Protein AF-A0A949YK14-F1 (afdb_monomer)

Structure (mmCIF, N/CA/C/O backbone):
data_AF-A0A949YK14-F1
#
_entry.id   AF-A0A949YK14-F1
#
loop_
_atom_site.group_PDB
_atom_site.id
_atom_site.type_symbol
_atom_site.label_atom_id
_atom_site.label_alt_id
_atom_site.label_comp_id
_atom_site.label_asym_id
_atom_site.label_entity_id
_atom_site.label_seq_id
_atom_site.pdbx_PDB_ins_code
_atom_site.Cartn_x
_atom_site.Cartn_y
_atom_site.Cartn_z
_atom_site.occupancy
_atom_site.B_iso_or_equiv
_atom_site.auth_seq_id
_atom_site.auth_comp_id
_atom_site.auth_asym_id
_atom_site.auth_atom_id
_atom_site.pdbx_PDB_model_num
ATOM 1 N N . MET A 1 1 ? -5.596 -8.440 18.044 1.00 69.62 1 MET A N 1
ATOM 2 C CA . MET A 1 1 ? -6.993 -8.242 17.591 1.00 69.62 1 MET A CA 1
ATOM 3 C C . MET A 1 1 ? -7.130 -8.867 16.212 1.00 69.62 1 MET A C 1
ATOM 5 O O . MET A 1 1 ? -6.112 -9.037 15.555 1.00 69.62 1 MET A O 1
ATOM 9 N N . HIS A 1 2 ? -8.337 -9.229 15.778 1.00 86.88 2 HIS A N 1
ATOM 10 C CA . HIS A 1 2 ? -8.552 -9.597 14.373 1.00 86.88 2 HIS A CA 1
ATOM 11 C C . HIS A 1 2 ? -8.667 -8.316 13.542 1.00 86.88 2 HIS A C 1
ATOM 13 O O . HIS A 1 2 ? -9.194 -7.320 14.039 1.00 86.88 2 HIS A O 1
ATOM 19 N N . CYS A 1 3 ? -8.157 -8.328 12.310 1.00 93.62 3 CYS A N 1
ATOM 20 C CA . CYS A 1 3 ? -8.353 -7.214 11.387 1.00 93.62 3 CYS A CA 1
ATOM 21 C C . CYS A 1 3 ? -9.854 -7.076 11.072 1.00 93.62 3 CYS A C 1
ATOM 23 O O . CYS A 1 3 ? -10.461 -8.085 10.698 1.00 93.62 3 CYS A O 1
ATOM 25 N N . PRO A 1 4 ? -10.465 -5.883 11.220 1.00 95.56 4 PRO A N 1
ATOM 26 C CA . PRO A 1 4 ? -11.833 -5.643 10.764 1.00 95.56 4 PRO A CA 1
ATOM 27 C C . PRO A 1 4 ? -11.993 -6.012 9.287 1.00 95.56 4 PRO A C 1
ATOM 29 O O . PRO A 1 4 ? -11.084 -5.777 8.488 1.00 95.56 4 PRO A O 1
ATOM 32 N N . ALA A 1 5 ? -13.126 -6.611 8.919 1.00 95.69 5 ALA A N 1
ATOM 33 C CA . ALA A 1 5 ? -13.319 -7.198 7.592 1.00 95.69 5 ALA A CA 1
ATOM 34 C C . ALA A 1 5 ? -13.222 -6.150 6.471 1.00 95.69 5 ALA A C 1
ATOM 36 O O . ALA A 1 5 ? -12.661 -6.413 5.404 1.00 95.69 5 ALA A O 1
ATOM 37 N N . GLU A 1 6 ? -13.720 -4.948 6.735 1.00 95.94 6 GLU A N 1
ATOM 38 C CA . GLU A 1 6 ? -13.706 -3.793 5.847 1.00 95.94 6 GLU A CA 1
ATOM 39 C C . GLU A 1 6 ? -12.264 -3.352 5.562 1.00 95.94 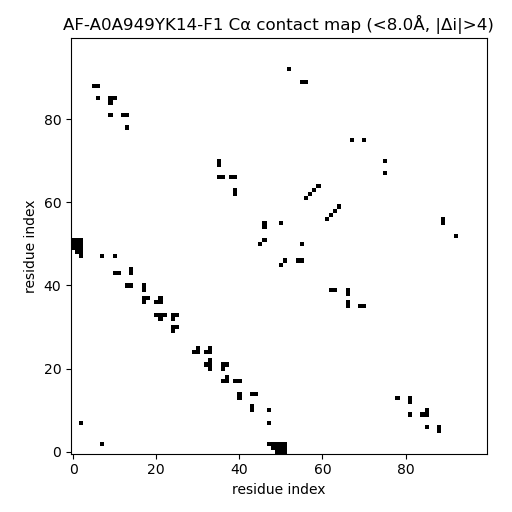6 GLU A C 1
ATOM 41 O O . GLU A 1 6 ? -11.859 -3.233 4.402 1.00 95.94 6 GLU A O 1
ATOM 46 N N . ILE A 1 7 ? -11.450 -3.225 6.615 1.00 96.94 7 ILE A N 1
ATOM 47 C CA . ILE A 1 7 ? -10.029 -2.865 6.525 1.00 96.94 7 ILE A CA 1
ATOM 48 C C . ILE A 1 7 ? -9.240 -3.964 5.823 1.00 96.94 7 ILE A C 1
ATOM 50 O O . ILE A 1 7 ? -8.489 -3.674 4.894 1.00 96.94 7 ILE A O 1
ATOM 54 N N . ALA A 1 8 ? -9.444 -5.226 6.206 1.00 97.81 8 ALA A N 1
ATOM 55 C CA . ALA A 1 8 ? -8.789 -6.364 5.570 1.00 97.81 8 ALA A CA 1
ATOM 56 C C . ALA A 1 8 ? -9.079 -6.399 4.063 1.00 97.81 8 ALA A C 1
ATOM 58 O O . ALA A 1 8 ? -8.166 -6.589 3.262 1.00 97.81 8 ALA A O 1
ATOM 59 N N . THR A 1 9 ? -10.328 -6.146 3.665 1.00 98.19 9 THR A N 1
ATOM 60 C CA . THR A 1 9 ? -10.729 -6.087 2.254 1.00 98.19 9 THR A CA 1
ATOM 61 C C . THR A 1 9 ? -9.999 -4.969 1.511 1.00 98.19 9 THR A C 1
ATOM 63 O O . THR A 1 9 ? -9.475 -5.196 0.422 1.00 98.19 9 THR A O 1
ATOM 66 N N . ILE A 1 10 ? -9.921 -3.768 2.092 1.00 98.12 10 ILE A N 1
ATOM 67 C CA . ILE A 1 10 ? -9.223 -2.633 1.469 1.00 98.12 10 ILE A CA 1
ATOM 68 C C . ILE A 1 10 ? -7.720 -2.917 1.350 1.00 98.12 10 ILE A C 1
ATOM 70 O O . ILE A 1 10 ? -7.143 -2.715 0.282 1.00 98.12 10 ILE A O 1
ATOM 74 N N . LEU A 1 11 ? -7.097 -3.440 2.406 1.00 98.12 11 LEU A N 1
ATOM 75 C CA . LEU A 1 11 ? -5.683 -3.815 2.419 1.00 98.12 11 LEU A CA 1
ATOM 76 C C . LEU A 1 11 ? -5.365 -4.904 1.385 1.00 98.12 11 LEU A C 1
ATOM 78 O O . LEU A 1 11 ? -4.364 -4.804 0.678 1.00 98.12 11 LEU A O 1
ATOM 82 N N . LEU A 1 12 ? -6.233 -5.906 1.224 1.00 98.31 12 LEU A N 1
ATOM 83 C CA . LEU A 1 12 ? -6.090 -6.916 0.172 1.00 98.31 12 LEU A CA 1
ATOM 84 C C . LEU A 1 12 ? -6.193 -6.306 -1.231 1.00 98.31 12 LEU A C 1
ATOM 86 O O . LEU A 1 12 ? -5.420 -6.682 -2.110 1.00 98.31 12 LEU A O 1
ATOM 90 N N . CYS A 1 13 ? -7.084 -5.333 -1.446 1.00 98.00 13 CYS A N 1
ATOM 91 C CA . CYS A 1 13 ? -7.145 -4.596 -2.710 1.00 98.00 13 CYS A CA 1
ATOM 92 C C . CYS A 1 13 ? -5.863 -3.788 -2.973 1.00 98.00 13 CYS A C 1
ATOM 94 O O . CYS A 1 13 ? -5.404 -3.740 -4.118 1.00 98.00 13 CYS A O 1
ATOM 96 N N . ILE A 1 14 ? -5.262 -3.188 -1.938 1.00 97.69 14 ILE A N 1
ATOM 97 C CA . ILE A 1 14 ? -3.975 -2.482 -2.049 1.00 97.69 14 ILE A CA 1
ATOM 98 C C . ILE A 1 14 ? -2.867 -3.471 -2.424 1.00 97.69 14 ILE A C 1
ATOM 100 O O . ILE A 1 14 ? -2.149 -3.247 -3.399 1.00 97.69 14 ILE A O 1
ATOM 104 N N . LEU A 1 15 ? -2.782 -4.605 -1.724 1.00 98.12 15 LEU A N 1
ATOM 105 C CA . LEU A 1 15 ? -1.812 -5.664 -2.006 1.00 98.12 15 LEU A CA 1
ATOM 106 C C . LEU A 1 15 ? -1.952 -6.195 -3.439 1.00 98.12 15 LEU A C 1
ATOM 108 O O . LEU A 1 15 ? -0.966 -6.286 -4.166 1.00 98.12 15 LEU A O 1
ATOM 112 N N . GLN A 1 16 ? -3.176 -6.505 -3.873 1.00 98.00 16 GLN A N 1
ATOM 113 C CA . GLN A 1 16 ? -3.447 -6.972 -5.232 1.00 98.00 16 GLN A CA 1
ATOM 114 C C . GLN A 1 16 ? -3.020 -5.936 -6.279 1.00 98.00 16 GLN A C 1
ATOM 116 O O . GLN A 1 16 ? -2.379 -6.290 -7.269 1.00 98.00 16 GLN A O 1
ATOM 121 N N . THR A 1 17 ? -3.350 -4.662 -6.058 1.00 96.88 17 THR A N 1
ATOM 122 C CA . THR A 1 17 ? -2.969 -3.563 -6.957 1.00 96.88 17 THR A CA 1
ATOM 123 C C . THR A 1 17 ? -1.451 -3.448 -7.064 1.00 96.88 17 THR A C 1
ATOM 125 O O . THR A 1 17 ? -0.919 -3.412 -8.173 1.00 96.88 17 THR A O 1
ATOM 128 N N . GLY A 1 18 ? -0.745 -3.485 -5.933 1.00 96.62 18 GLY A N 1
ATOM 129 C CA . GLY A 1 18 ? 0.714 -3.416 -5.899 1.00 96.62 18 GLY A CA 1
ATOM 130 C C . GLY A 1 18 ? 1.369 -4.589 -6.624 1.00 96.62 18 GLY A C 1
ATOM 131 O O . GLY A 1 18 ? 2.233 -4.384 -7.472 1.00 96.62 18 GLY A O 1
ATOM 132 N N . LEU A 1 19 ? 0.890 -5.819 -6.408 1.00 98.12 19 LEU A N 1
ATOM 133 C CA . LEU A 1 19 ? 1.391 -7.004 -7.118 1.00 98.12 19 LEU A CA 1
ATOM 134 C C . LEU A 1 19 ? 1.218 -6.893 -8.642 1.00 98.12 19 LEU A C 1
ATOM 136 O O . LEU A 1 19 ? 2.122 -7.249 -9.402 1.00 98.12 19 LEU A O 1
ATOM 140 N N . MET A 1 20 ? 0.079 -6.371 -9.107 1.00 97.31 20 MET A N 1
ATOM 141 C CA . MET A 1 20 ? -0.166 -6.155 -10.538 1.00 97.31 20 MET A CA 1
ATOM 142 C C . MET A 1 20 ? 0.743 -5.071 -11.129 1.00 97.31 20 MET A C 1
ATOM 144 O O . MET A 1 20 ? 1.223 -5.217 -12.261 1.00 97.31 20 MET A O 1
ATOM 148 N N . ARG A 1 21 ? 1.019 -4.010 -10.365 1.00 95.69 21 ARG A N 1
ATOM 149 C CA . ARG A 1 21 ? 1.942 -2.938 -10.755 1.00 95.69 21 ARG A CA 1
ATOM 150 C C . ARG A 1 21 ? 3.378 -3.444 -10.829 1.00 95.69 21 ARG A C 1
ATOM 152 O O . ARG A 1 21 ? 3.994 -3.297 -11.881 1.00 95.69 21 ARG A O 1
ATOM 159 N N . ILE A 1 22 ? 3.860 -4.148 -9.801 1.00 97.12 22 ILE A N 1
ATOM 160 C CA . ILE A 1 22 ? 5.183 -4.801 -9.790 1.00 97.12 22 ILE A CA 1
ATOM 161 C C . ILE A 1 22 ? 5.340 -5.702 -11.014 1.00 97.12 22 ILE A C 1
ATOM 163 O O . ILE A 1 22 ? 6.316 -5.583 -11.752 1.00 97.12 22 ILE A O 1
ATOM 167 N N . ARG A 1 23 ? 4.351 -6.566 -11.289 1.00 98.00 23 ARG A N 1
ATOM 168 C CA . ARG A 1 23 ? 4.371 -7.441 -12.469 1.00 98.00 23 ARG A CA 1
ATOM 169 C C . ARG A 1 23 ? 4.514 -6.640 -13.765 1.00 98.00 23 ARG A C 1
ATOM 171 O O . ARG A 1 23 ? 5.296 -7.021 -14.630 1.00 98.00 23 ARG A O 1
ATOM 178 N N . THR A 1 24 ? 3.757 -5.558 -13.913 1.00 96.69 24 THR A N 1
ATOM 179 C CA . THR A 1 24 ? 3.776 -4.718 -15.121 1.00 96.69 24 THR A CA 1
ATOM 180 C C . THR A 1 24 ? 5.120 -4.008 -15.293 1.00 96.69 24 THR A C 1
ATOM 182 O O . THR A 1 24 ? 5.695 -4.037 -16.378 1.00 96.69 24 THR A O 1
ATOM 185 N N . LEU A 1 25 ? 5.655 -3.431 -14.218 1.00 96.19 25 LEU A N 1
ATOM 186 C CA . LEU A 1 25 ? 6.946 -2.741 -14.207 1.00 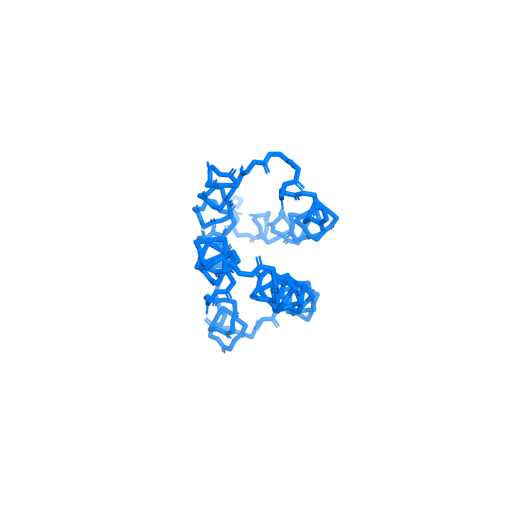96.19 25 LEU A CA 1
ATOM 187 C C . LEU A 1 25 ? 8.112 -3.694 -14.493 1.00 96.19 25 LEU A C 1
ATOM 189 O O . LEU A 1 25 ? 9.034 -3.336 -15.229 1.00 96.19 25 LEU A O 1
ATOM 193 N N . ALA A 1 26 ? 8.039 -4.925 -13.984 1.00 97.62 26 ALA A N 1
ATOM 194 C CA . ALA A 1 26 ? 9.029 -5.960 -14.253 1.00 97.62 26 ALA A CA 1
ATOM 195 C C . ALA A 1 26 ? 9.093 -6.301 -15.750 1.00 97.62 26 ALA A C 1
ATOM 197 O O . ALA A 1 26 ? 10.183 -6.355 -16.318 1.00 97.62 26 ALA A O 1
ATOM 198 N N . TRP A 1 27 ? 7.941 -6.435 -16.423 1.00 97.81 27 TRP A N 1
ATOM 199 C CA . TRP A 1 27 ? 7.889 -6.631 -17.882 1.00 97.81 27 TRP A CA 1
ATOM 200 C C . TRP A 1 27 ? 8.462 -5.454 -18.679 1.00 97.81 27 TRP A C 1
ATOM 202 O O . TRP A 1 27 ? 8.909 -5.640 -19.808 1.00 97.81 27 TRP A O 1
ATOM 212 N N . GLN A 1 28 ? 8.476 -4.255 -18.099 1.00 96.94 28 GLN A N 1
ATOM 213 C CA . GLN A 1 28 ? 9.053 -3.053 -18.700 1.00 96.94 28 GLN A CA 1
ATOM 214 C C . GLN A 1 28 ? 10.540 -2.855 -18.352 1.00 96.94 28 GLN A C 1
ATOM 216 O O . GLN A 1 28 ? 11.121 -1.845 -18.744 1.00 96.94 28 GLN A O 1
ATOM 221 N N . GLY A 1 29 ? 11.158 -3.772 -17.597 1.00 97.19 29 GLY A N 1
ATOM 222 C CA . GLY A 1 29 ? 12.553 -3.658 -17.163 1.00 97.19 29 GLY A CA 1
ATOM 223 C C . GLY A 1 29 ? 12.799 -2.572 -16.109 1.00 97.19 29 GLY A C 1
ATOM 224 O O . GLY A 1 29 ? 13.941 -2.166 -15.902 1.00 97.19 29 GLY A O 1
ATOM 225 N N . ARG A 1 30 ? 11.752 -2.084 -15.429 1.00 96.06 30 ARG A N 1
ATOM 226 C CA . ARG A 1 30 ? 11.846 -0.989 -14.450 1.00 96.06 30 ARG A CA 1
ATOM 227 C C . ARG A 1 30 ? 12.083 -1.518 -13.035 1.00 96.06 30 ARG A C 1
ATOM 229 O O . ARG A 1 30 ? 11.203 -1.449 -12.179 1.00 96.06 30 ARG A O 1
ATOM 236 N N . ALA A 1 31 ? 13.272 -2.073 -12.801 1.00 96.94 31 ALA A N 1
ATOM 237 C CA . ALA A 1 31 ? 13.618 -2.743 -11.544 1.00 96.94 31 ALA A CA 1
ATOM 238 C C . ALA A 1 31 ? 13.532 -1.828 -10.306 1.00 96.94 31 ALA A C 1
ATOM 240 O O . ALA A 1 31 ? 13.019 -2.253 -9.276 1.00 96.94 31 ALA A O 1
ATOM 241 N N . GLU A 1 32 ? 13.967 -0.571 -10.418 1.00 95.88 32 GLU A N 1
ATOM 242 C CA . GLU A 1 32 ? 13.898 0.412 -9.324 1.00 95.88 32 GLU A CA 1
ATOM 243 C C . GLU A 1 32 ? 12.454 0.653 -8.864 1.00 95.88 32 GLU A C 1
ATOM 245 O O . GLU A 1 32 ? 12.147 0.566 -7.679 1.00 95.88 32 GLU A O 1
ATOM 250 N N . LEU A 1 33 ? 11.528 0.835 -9.808 1.00 95.38 33 LEU A N 1
ATOM 251 C CA . LEU A 1 33 ? 10.110 1.001 -9.486 1.00 95.38 33 LEU A CA 1
ATOM 252 C C . LEU A 1 33 ? 9.488 -0.277 -8.914 1.00 95.38 33 LEU A C 1
ATOM 254 O O . LEU A 1 33 ? 8.591 -0.197 -8.083 1.00 95.38 33 LEU A O 1
ATOM 258 N N . CYS A 1 34 ? 9.963 -1.461 -9.317 1.00 97.25 34 CYS A N 1
ATOM 259 C CA . CYS A 1 34 ? 9.522 -2.711 -8.693 1.00 97.25 34 CYS A CA 1
ATOM 260 C C . CYS A 1 34 ? 9.903 -2.765 -7.210 1.00 97.25 34 CYS A C 1
ATOM 262 O O . CYS A 1 34 ? 9.107 -3.255 -6.411 1.00 97.25 34 CYS A O 1
ATOM 264 N N . ALA A 1 35 ? 11.094 -2.276 -6.849 1.00 97.81 35 ALA A N 1
ATOM 265 C CA . ALA A 1 35 ? 11.528 -2.200 -5.457 1.00 97.81 35 ALA A CA 1
ATOM 266 C C . ALA A 1 35 ? 10.632 -1.241 -4.662 1.00 97.81 35 ALA A C 1
ATOM 268 O O . ALA A 1 35 ? 10.056 -1.657 -3.664 1.00 97.81 35 ALA A O 1
ATOM 269 N N . ILE A 1 36 ? 10.399 -0.029 -5.177 1.00 96.62 36 ILE A N 1
ATOM 270 C CA . ILE A 1 36 ? 9.535 0.978 -4.537 1.00 96.62 36 ILE A CA 1
ATOM 271 C C . ILE A 1 36 ? 8.107 0.443 -4.312 1.00 96.62 36 ILE A C 1
ATOM 273 O O . ILE A 1 36 ? 7.542 0.575 -3.228 1.00 96.62 36 ILE A O 1
ATOM 277 N N . GLU A 1 37 ? 7.511 -0.205 -5.317 1.00 96.62 37 GLU A N 1
ATOM 278 C CA . GLU A 1 37 ? 6.175 -0.807 -5.187 1.00 96.62 37 GLU A CA 1
ATOM 279 C C . GLU A 1 37 ? 6.151 -1.987 -4.206 1.00 96.62 37 GLU A C 1
ATOM 281 O O . GLU A 1 37 ? 5.161 -2.190 -3.503 1.00 96.62 37 GLU A O 1
ATOM 286 N N . SER A 1 38 ? 7.234 -2.768 -4.144 1.00 97.75 38 SER A N 1
ATOM 287 C CA . SER A 1 38 ? 7.362 -3.866 -3.180 1.00 97.75 38 SER A CA 1
ATOM 288 C C . SER A 1 38 ? 7.448 -3.322 -1.758 1.00 97.75 38 SER A C 1
ATOM 290 O O . SER A 1 38 ? 6.705 -3.782 -0.892 1.00 97.75 38 SER A O 1
ATOM 292 N N . ASP A 1 39 ? 8.267 -2.295 -1.533 1.00 97.56 39 ASP A N 1
ATOM 293 C CA . ASP A 1 39 ? 8.420 -1.633 -0.237 1.00 97.56 39 ASP A CA 1
ATOM 294 C C . ASP A 1 39 ? 7.112 -0.978 0.226 1.00 97.56 39 ASP A C 1
ATOM 296 O O . ASP A 1 39 ? 6.798 -0.999 1.412 1.00 97.56 39 ASP A O 1
ATOM 300 N N . HIS A 1 40 ? 6.266 -0.499 -0.684 1.00 97.12 40 HIS A N 1
ATOM 301 C CA . HIS A 1 40 ? 4.943 0.012 -0.316 1.00 97.12 40 HIS A CA 1
ATOM 302 C C . HIS A 1 40 ? 4.003 -1.059 0.261 1.00 97.12 40 HIS A C 1
ATOM 304 O O . HIS A 1 40 ? 3.223 -0.772 1.169 1.00 97.12 40 HIS A O 1
ATOM 310 N N . ILE A 1 41 ? 4.041 -2.291 -0.259 1.00 97.69 41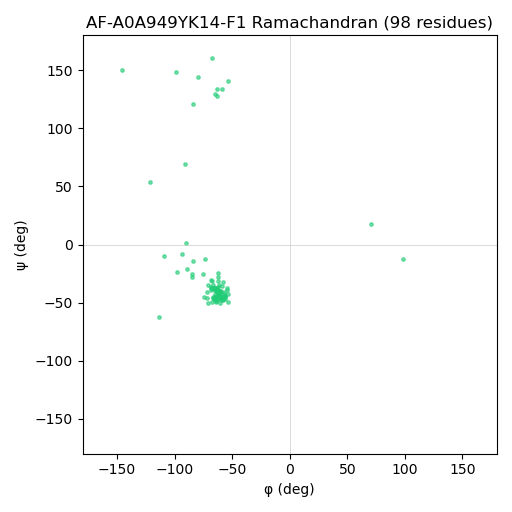 ILE 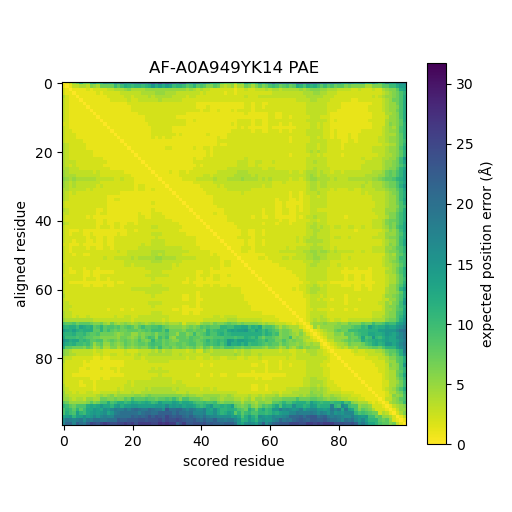A N 1
ATOM 311 C CA . ILE A 1 41 ? 3.034 -3.317 0.067 1.00 97.69 41 ILE A CA 1
ATOM 312 C C . ILE A 1 41 ? 3.555 -4.457 0.947 1.00 97.69 41 ILE A C 1
ATOM 314 O O . ILE A 1 41 ? 2.752 -5.260 1.427 1.00 97.69 41 ILE A O 1
ATOM 318 N N . HIS A 1 42 ? 4.870 -4.556 1.170 1.00 97.75 42 HIS A N 1
ATOM 319 C CA . HIS A 1 42 ? 5.495 -5.711 1.826 1.00 97.75 42 HIS A CA 1
ATOM 320 C C . HIS A 1 42 ? 4.952 -5.995 3.233 1.00 97.75 42 HIS A C 1
ATOM 322 O O . HIS A 1 42 ? 4.857 -7.157 3.631 1.00 97.75 42 HIS A O 1
ATOM 328 N N . ASN A 1 43 ? 4.554 -4.956 3.973 1.00 96.81 43 ASN A N 1
ATOM 329 C CA . ASN A 1 43 ? 4.049 -5.094 5.338 1.00 96.81 43 ASN A CA 1
ATOM 330 C C . ASN A 1 43 ? 2.558 -5.435 5.418 1.00 96.81 43 ASN A C 1
ATOM 332 O O . ASN A 1 43 ? 2.096 -5.909 6.460 1.00 96.81 43 ASN A O 1
ATOM 336 N N . ILE A 1 44 ? 1.809 -5.290 4.321 1.00 97.44 44 ILE A N 1
ATOM 337 C CA . ILE A 1 44 ? 0.358 -5.509 4.296 1.00 97.44 44 ILE A CA 1
ATOM 338 C C . ILE A 1 44 ? -0.041 -6.938 4.714 1.00 97.44 44 ILE A C 1
ATOM 340 O O . ILE A 1 44 ? -0.944 -7.069 5.544 1.00 97.44 44 ILE A O 1
ATOM 344 N N . PRO A 1 45 ? 0.611 -8.022 4.241 1.00 97.94 45 PRO A N 1
ATOM 345 C CA . PRO A 1 45 ? 0.287 -9.372 4.699 1.00 97.94 45 PRO A CA 1
ATOM 346 C C . PRO A 1 45 ? 0.395 -9.524 6.222 1.00 97.94 45 PRO A C 1
ATOM 348 O O . PRO A 1 45 ? -0.501 -10.075 6.863 1.00 97.94 45 PRO A O 1
ATOM 351 N N . ASN A 1 46 ? 1.463 -8.993 6.824 1.00 96.38 46 ASN A N 1
ATOM 352 C CA . ASN A 1 46 ? 1.656 -9.044 8.271 1.00 96.38 46 ASN A CA 1
ATOM 353 C C . ASN A 1 46 ? 0.676 -8.132 9.023 1.00 96.38 46 ASN A C 1
ATOM 355 O O . ASN A 1 46 ? 0.231 -8.494 10.111 1.00 96.38 46 ASN A O 1
ATOM 359 N N . LEU A 1 47 ? 0.314 -6.978 8.455 1.00 96.69 47 LEU A N 1
ATOM 360 C CA . LEU A 1 47 ? -0.709 -6.085 9.002 1.00 96.69 47 LEU A CA 1
ATOM 361 C C . LEU A 1 47 ? -2.079 -6.777 9.082 1.00 96.69 47 LEU A C 1
ATOM 363 O O . LEU A 1 47 ? -2.774 -6.625 10.083 1.00 96.69 47 LEU A O 1
ATOM 367 N N . ILE A 1 48 ? -2.447 -7.575 8.077 1.00 97.38 48 ILE A N 1
ATOM 368 C CA . ILE A 1 48 ? -3.703 -8.339 8.076 1.00 97.38 48 ILE A CA 1
ATOM 369 C C . ILE A 1 48 ? -3.642 -9.492 9.089 1.00 97.38 48 ILE A C 1
ATOM 371 O O . ILE A 1 48 ? -4.549 -9.641 9.908 1.00 97.38 48 ILE A O 1
ATOM 375 N N . MET A 1 49 ? -2.578 -10.306 9.051 1.00 96.75 49 MET A N 1
ATOM 376 C CA . MET A 1 49 ? -2.450 -11.496 9.907 1.00 96.75 49 MET A CA 1
ATOM 377 C C . MET A 1 49 ? -2.280 -11.150 11.390 1.00 96.75 49 MET A C 1
ATOM 379 O O . MET A 1 49 ? -2.834 -11.822 12.254 1.00 96.75 49 MET A O 1
ATOM 383 N N . ASN A 1 50 ? -1.513 -10.100 11.686 1.00 95.94 50 ASN A N 1
ATOM 384 C CA . ASN A 1 50 ? -1.125 -9.703 13.037 1.00 95.94 50 ASN A CA 1
ATOM 385 C C . ASN A 1 50 ? -1.591 -8.275 13.330 1.00 95.94 50 ASN A C 1
ATOM 387 O O . ASN A 1 50 ? -0.782 -7.412 13.694 1.00 95.94 50 ASN A O 1
ATOM 391 N N . TYR A 1 51 ? -2.888 -8.040 13.131 1.00 95.75 51 TYR A N 1
ATOM 392 C CA . TYR A 1 51 ? -3.494 -6.717 13.170 1.00 95.75 51 TYR A CA 1
ATOM 393 C C . TYR A 1 51 ? -3.411 -6.034 14.537 1.00 95.75 51 TYR A C 1
ATOM 395 O O . TYR A 1 51 ? -3.780 -6.596 15.580 1.00 95.75 51 TYR A O 1
ATOM 403 N N . SER A 1 52 ? -3.009 -4.765 14.487 1.00 94.62 52 SER A N 1
ATOM 404 C CA . SER 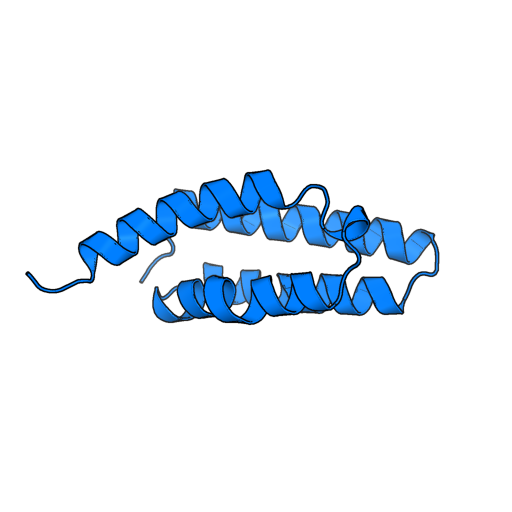A 1 52 ? -3.198 -3.791 15.553 1.00 94.62 52 SER A CA 1
ATOM 405 C C . SER A 1 52 ? -3.436 -2.397 14.949 1.00 94.62 52 SER A C 1
ATOM 407 O O . SER A 1 52 ? -2.912 -2.119 13.863 1.00 94.62 52 SER A O 1
ATOM 409 N N . PRO A 1 53 ? -4.205 -1.518 15.620 1.00 93.81 53 PRO A N 1
ATOM 410 C CA . PRO A 1 53 ? -4.396 -0.138 15.175 1.00 93.81 53 PRO A CA 1
ATOM 411 C C . PRO A 1 53 ? -3.076 0.611 14.968 1.00 93.81 53 PRO A C 1
ATOM 413 O O . PRO A 1 53 ? -2.930 1.334 13.993 1.00 93.81 53 PRO A O 1
ATOM 416 N N . GLU A 1 54 ? -2.074 0.375 15.816 1.00 94.06 54 GLU A N 1
ATOM 417 C CA . GLU A 1 54 ? -0.767 1.036 15.730 1.00 94.06 54 GLU A CA 1
ATOM 418 C C . GLU A 1 54 ? -0.038 0.686 14.431 1.00 94.06 54 GLU A C 1
ATOM 420 O O . GLU A 1 54 ? 0.556 1.559 13.805 1.00 94.06 54 GLU A O 1
ATOM 425 N N . LYS A 1 55 ? -0.108 -0.576 13.984 1.00 95.19 55 LYS A N 1
ATOM 426 C CA . LYS A 1 55 ? 0.467 -0.980 12.693 1.00 95.19 55 LYS A CA 1
ATOM 427 C C . LYS A 1 55 ? -0.300 -0.379 11.518 1.00 95.19 55 LYS A C 1
ATOM 429 O O . LYS A 1 55 ? 0.312 -0.030 10.514 1.00 95.19 55 LYS A O 1
ATOM 434 N N . LEU A 1 56 ? -1.625 -0.265 11.634 1.00 96.56 56 LEU A N 1
ATOM 435 C CA . LEU A 1 56 ? -2.443 0.378 10.608 1.00 96.56 56 LEU A CA 1
ATOM 436 C C . LEU A 1 56 ? -2.098 1.868 10.487 1.00 96.56 56 LEU A C 1
ATOM 438 O O . LEU A 1 56 ? -1.914 2.362 9.377 1.00 96.56 56 LEU A O 1
ATOM 442 N N . PHE A 1 57 ? -1.961 2.565 11.617 1.00 95.75 57 PHE A N 1
ATOM 443 C CA . PHE A 1 57 ? -1.539 3.965 11.648 1.00 95.75 57 PHE A CA 1
ATOM 444 C C . PHE A 1 57 ? -0.108 4.131 11.140 1.00 95.75 57 PHE A C 1
ATOM 446 O O . PHE A 1 57 ? 0.154 5.034 10.357 1.00 95.75 57 PHE A O 1
ATOM 453 N N . TYR A 1 58 ? 0.802 3.212 11.472 1.00 95.81 58 TYR A N 1
ATOM 454 C CA . TYR A 1 58 ? 2.157 3.228 10.921 1.00 95.81 58 TYR A CA 1
ATOM 455 C C . TYR A 1 58 ? 2.164 3.138 9.386 1.00 95.81 58 TYR A C 1
ATOM 457 O O . TYR A 1 58 ? 2.799 3.965 8.730 1.00 95.81 58 TYR A O 1
ATOM 465 N N . TYR A 1 59 ? 1.405 2.204 8.801 1.00 97.44 59 TYR A N 1
ATOM 466 C CA . TYR A 1 59 ? 1.230 2.140 7.345 1.00 97.44 59 TYR A CA 1
ATOM 467 C C . TYR A 1 59 ? 0.688 3.468 6.785 1.00 97.44 59 TYR A C 1
ATOM 469 O O . TYR A 1 59 ? 1.183 3.987 5.783 1.00 97.44 59 TYR A O 1
ATOM 477 N N . TRP A 1 60 ? -0.316 4.047 7.447 1.00 97.19 60 TRP A N 1
ATOM 478 C CA . TRP A 1 60 ? -1.023 5.240 6.980 1.00 97.19 60 TRP A CA 1
ATOM 479 C C . TRP A 1 60 ? -0.215 6.542 7.058 1.00 97.19 60 TRP A C 1
ATOM 481 O O . TRP A 1 60 ? -0.294 7.360 6.131 1.00 97.19 60 TRP A O 1
ATOM 491 N N . ASP A 1 61 ? 0.535 6.728 8.143 1.00 96.25 61 ASP A N 1
ATOM 492 C CA . ASP A 1 61 ? 1.232 7.972 8.487 1.00 96.25 61 ASP A CA 1
ATOM 493 C C . ASP A 1 61 ? 2.711 7.960 8.092 1.00 96.25 61 ASP A C 1
ATOM 495 O O . ASP A 1 61 ? 3.302 9.024 7.903 1.00 96.25 61 ASP A O 1
ATOM 499 N N . ILE A 1 62 ? 3.319 6.777 7.954 1.00 96.62 62 ILE A N 1
ATOM 500 C CA . ILE A 1 62 ? 4.751 6.636 7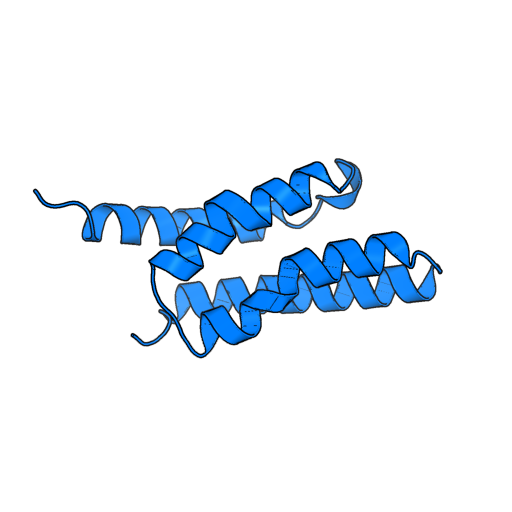.668 1.00 96.62 62 ILE A CA 1
ATOM 501 C C . ILE A 1 62 ? 4.975 6.033 6.283 1.00 96.62 62 ILE A C 1
ATOM 503 O O . ILE A 1 62 ? 5.538 6.698 5.413 1.00 96.62 62 ILE A O 1
ATOM 507 N N . GLU A 1 63 ? 4.513 4.804 6.051 1.00 95.94 63 GLU A N 1
ATOM 508 C CA . GLU A 1 63 ? 4.871 4.045 4.843 1.00 95.94 63 GLU A CA 1
ATOM 509 C C . GLU A 1 63 ? 4.210 4.601 3.584 1.00 95.94 63 GLU A C 1
ATOM 511 O O . GLU A 1 63 ? 4.872 4.811 2.569 1.00 95.94 63 GLU A O 1
ATOM 516 N N . ARG A 1 64 ? 2.909 4.899 3.647 1.00 95.81 64 ARG A N 1
ATOM 517 C CA . ARG A 1 64 ? 2.176 5.478 2.519 1.00 95.81 64 ARG A CA 1
ATOM 518 C C . ARG A 1 64 ? 2.752 6.844 2.104 1.00 95.81 64 ARG A C 1
ATOM 520 O O . ARG A 1 64 ? 3.009 7.017 0.913 1.00 95.81 64 ARG A O 1
ATOM 527 N N . PRO A 1 65 ? 2.977 7.820 3.009 1.00 94.94 65 PRO A N 1
ATOM 528 C CA . PRO A 1 65 ? 3.613 9.081 2.631 1.00 94.94 65 PRO A CA 1
ATOM 529 C C . PRO A 1 65 ? 5.031 8.906 2.092 1.00 94.94 65 PRO A C 1
ATOM 531 O O . PRO A 1 65 ? 5.424 9.642 1.190 1.00 94.94 65 PRO A O 1
ATOM 534 N N . GLU A 1 66 ? 5.793 7.942 2.613 1.00 94.69 66 GLU A N 1
ATOM 535 C CA . GLU A 1 66 ? 7.122 7.626 2.090 1.00 94.69 66 GLU A CA 1
ATOM 536 C C . GLU A 1 66 ? 7.057 7.086 0.657 1.00 94.69 66 GLU A C 1
ATOM 538 O O . GLU A 1 66 ? 7.763 7.597 -0.208 1.00 94.69 66 GLU A O 1
ATOM 543 N N . TYR A 1 67 ? 6.141 6.162 0.360 1.00 95.62 67 TYR A N 1
ATOM 544 C CA . TYR A 1 67 ? 5.891 5.715 -1.012 1.00 95.62 67 TYR A CA 1
ATOM 545 C C . TYR A 1 67 ? 5.543 6.888 -1.940 1.00 95.62 67 TYR A C 1
ATOM 547 O O . TYR A 1 67 ? 6.144 7.027 -3.004 1.00 95.62 67 TYR A O 1
ATOM 555 N N . ILE A 1 68 ? 4.634 7.778 -1.517 1.00 93.50 68 ILE A N 1
ATOM 556 C CA . ILE A 1 68 ? 4.241 8.968 -2.294 1.00 93.50 68 ILE A CA 1
ATOM 557 C C . ILE A 1 68 ? 5.447 9.874 -2.591 1.00 93.50 68 ILE A C 1
ATOM 559 O O . ILE A 1 68 ? 5.513 10.452 -3.670 1.00 93.50 68 ILE A O 1
ATOM 563 N N . ARG A 1 69 ? 6.411 9.998 -1.667 1.00 92.88 69 ARG A N 1
ATOM 564 C CA . ARG A 1 69 ? 7.638 10.783 -1.894 1.00 92.88 69 ARG A CA 1
ATOM 565 C C . ARG A 1 69 ? 8.573 10.159 -2.929 1.00 92.88 69 ARG A C 1
ATOM 567 O O . ARG A 1 69 ? 9.308 10.896 -3.583 1.00 92.88 69 ARG A O 1
ATOM 574 N N . GLN A 1 70 ? 8.583 8.834 -3.042 1.00 92.50 70 GLN A N 1
ATOM 575 C CA . GLN A 1 70 ? 9.493 8.106 -3.928 1.00 92.50 70 GLN A CA 1
ATOM 576 C C . GLN A 1 70 ? 8.978 8.004 -5.368 1.00 92.50 70 GLN A C 1
ATOM 578 O O . GLN A 1 70 ? 9.776 7.871 -6.296 1.00 92.50 70 GLN A O 1
ATOM 583 N N . VAL A 1 71 ? 7.661 8.068 -5.578 1.00 89.19 71 VAL A N 1
ATOM 584 C CA . VAL A 1 71 ? 7.055 7.960 -6.912 1.00 89.19 71 VAL A CA 1
ATOM 585 C C . VAL A 1 71 ? 6.707 9.327 -7.502 1.00 89.19 71 VAL A C 1
ATOM 587 O O . VAL A 1 71 ? 6.354 10.264 -6.791 1.00 89.19 71 VAL A O 1
ATOM 590 N N . SER 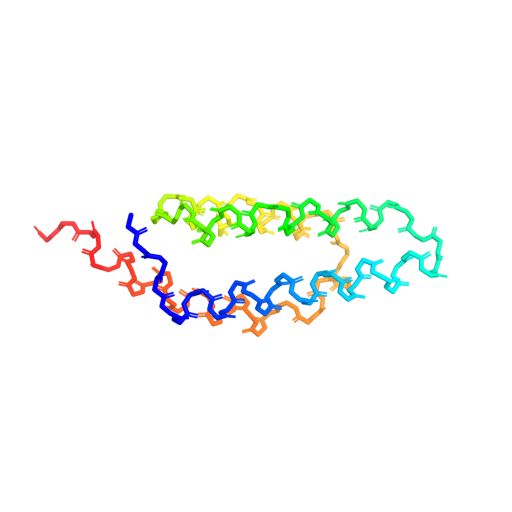A 1 72 ? 6.776 9.457 -8.830 1.00 80.19 72 SER A N 1
ATOM 591 C CA . SER A 1 72 ? 6.210 10.626 -9.511 1.00 80.19 72 SER A CA 1
ATOM 592 C C . SER A 1 72 ? 4.681 10.626 -9.404 1.00 80.19 72 SER A C 1
ATOM 594 O O . SER A 1 72 ? 4.062 9.578 -9.209 1.00 80.19 72 SER A O 1
ATOM 596 N N . THR A 1 73 ? 4.049 11.784 -9.600 1.00 73.12 73 THR A N 1
ATOM 597 C CA . THR A 1 73 ? 2.583 11.926 -9.554 1.00 73.12 73 THR A CA 1
ATOM 598 C C . THR A 1 73 ? 1.870 10.960 -10.506 1.00 73.12 73 THR A C 1
ATOM 600 O O . THR A 1 73 ? 0.888 10.332 -10.127 1.00 73.12 73 THR A O 1
ATOM 603 N N . GLU A 1 74 ? 2.419 10.748 -11.706 1.00 73.88 74 GLU A N 1
ATOM 604 C CA . GLU A 1 74 ? 1.899 9.780 -12.689 1.00 73.88 74 GLU A CA 1
ATOM 605 C C . GLU A 1 74 ? 1.936 8.332 -12.180 1.00 73.88 74 GLU A C 1
ATOM 607 O O . GLU A 1 74 ? 1.162 7.485 -12.617 1.00 73.88 74 GLU A O 1
ATOM 612 N N . HIS A 1 75 ? 2.867 8.013 -11.280 1.00 77.19 75 HIS A N 1
ATOM 613 C CA . HIS A 1 75 ? 2.986 6.684 -10.692 1.00 77.19 75 HIS A CA 1
ATOM 614 C C . HIS A 1 75 ? 2.139 6.546 -9.424 1.00 77.19 75 HIS A C 1
ATOM 616 O O . HIS A 1 75 ? 1.753 5.433 -9.096 1.00 77.19 75 HIS A O 1
ATOM 622 N N . SER A 1 76 ? 1.746 7.624 -8.748 1.00 74.00 76 SER A N 1
ATOM 623 C CA . SER A 1 76 ? 0.757 7.524 -7.663 1.00 74.00 76 SER A CA 1
ATOM 624 C C . SER A 1 76 ? -0.684 7.291 -8.149 1.00 74.00 76 SER A C 1
ATOM 626 O O . SER A 1 76 ? -1.544 6.913 -7.348 1.00 74.00 76 SER A O 1
ATOM 628 N N . ASP A 1 77 ? -0.955 7.454 -9.449 1.00 76.19 77 ASP A N 1
ATOM 629 C CA . ASP A 1 77 ? -2.294 7.269 -10.011 1.00 76.19 77 ASP A CA 1
ATOM 630 C C . ASP A 1 77 ? -2.836 5.851 -9.756 1.00 76.19 77 ASP A C 1
ATOM 632 O O . ASP A 1 77 ? -2.163 4.833 -9.951 1.00 76.19 77 ASP A O 1
ATOM 636 N N . GLY A 1 78 ? -4.095 5.790 -9.319 1.00 78.94 78 GLY A N 1
ATOM 637 C CA . GLY A 1 78 ? -4.818 4.548 -9.029 1.00 78.94 78 GLY A CA 1
ATOM 638 C C . GLY A 1 78 ? -4.856 4.147 -7.550 1.00 78.94 78 GLY A C 1
ATOM 639 O O . GLY A 1 78 ? -5.678 3.305 -7.185 1.00 78.94 78 GLY A O 1
ATOM 640 N N . TRP A 1 79 ? -4.057 4.775 -6.682 1.00 91.62 79 TRP A N 1
ATOM 641 C CA . TRP A 1 79 ? -4.096 4.511 -5.238 1.00 91.62 79 TRP A CA 1
ATOM 642 C C . TRP A 1 79 ? -5.161 5.313 -4.485 1.00 91.62 79 TRP A C 1
ATOM 644 O O . TRP A 1 79 ? -5.704 4.828 -3.491 1.00 91.62 79 TRP A O 1
ATOM 654 N N . ASP A 1 80 ? -5.521 6.499 -4.981 1.00 90.69 80 ASP A N 1
ATOM 655 C CA . ASP A 1 80 ? -6.385 7.461 -4.282 1.00 90.69 80 ASP A CA 1
ATOM 656 C C . ASP A 1 80 ? -7.715 6.881 -3.810 1.00 90.69 80 ASP A C 1
ATOM 658 O O . ASP A 1 80 ? -8.161 7.153 -2.696 1.00 90.69 80 ASP A O 1
ATOM 662 N N . ALA A 1 81 ? -8.368 6.071 -4.645 1.00 93.88 81 ALA A N 1
ATOM 663 C CA . ALA A 1 81 ? -9.650 5.471 -4.293 1.00 93.88 81 ALA A CA 1
ATOM 664 C C . ALA A 1 81 ? -9.512 4.478 -3.127 1.00 93.88 81 ALA A C 1
ATOM 666 O O . ALA A 1 81 ? -10.384 4.420 -2.259 1.00 93.88 81 ALA A O 1
ATOM 667 N N . LEU A 1 82 ? -8.416 3.716 -3.088 1.00 96.38 82 LEU A N 1
ATOM 668 C CA . LEU A 1 82 ? -8.139 2.750 -2.027 1.00 96.38 82 LEU A CA 1
ATOM 669 C C . LEU A 1 82 ? -7.718 3.457 -0.740 1.00 96.38 82 LEU A C 1
ATOM 671 O O . LEU A 1 82 ? -8.262 3.153 0.320 1.00 96.38 82 LEU A O 1
ATOM 675 N N . TRP A 1 83 ? -6.827 4.446 -0.832 1.00 96.69 83 TRP A N 1
ATOM 676 C CA . TRP A 1 83 ? -6.428 5.238 0.327 1.00 96.69 83 TRP A CA 1
ATOM 677 C C . TRP A 1 83 ? -7.596 6.025 0.904 1.00 96.69 83 TRP A C 1
ATOM 679 O O . TRP A 1 83 ? -7.766 6.025 2.114 1.00 96.69 83 TRP A O 1
ATOM 689 N N . ARG A 1 84 ? -8.463 6.620 0.080 1.00 96.50 84 ARG A N 1
ATOM 690 C CA . ARG A 1 84 ? -9.660 7.312 0.575 1.00 96.50 84 ARG A CA 1
ATOM 691 C C . ARG A 1 84 ? -10.561 6.385 1.389 1.00 96.50 84 ARG A C 1
ATOM 693 O O . ARG A 1 84 ? -10.995 6.770 2.468 1.00 96.50 84 ARG A O 1
ATOM 700 N N . ARG A 1 85 ? -10.812 5.170 0.893 1.00 96.81 85 ARG A N 1
ATOM 701 C CA . ARG A 1 85 ? -11.604 4.163 1.617 1.00 96.81 85 ARG A CA 1
ATOM 702 C C . ARG A 1 85 ? -10.933 3.754 2.926 1.00 96.81 85 ARG A C 1
ATOM 704 O O . ARG A 1 85 ? -11.602 3.677 3.944 1.00 96.81 85 ARG A O 1
ATOM 711 N N . LEU A 1 86 ? -9.619 3.529 2.914 1.00 96.94 86 LEU A N 1
ATOM 712 C CA . LEU A 1 86 ? -8.885 3.173 4.129 1.00 96.94 86 LEU A CA 1
ATOM 713 C C . LEU A 1 86 ? -8.900 4.307 5.164 1.00 96.94 86 LEU A C 1
ATOM 715 O O . LEU A 1 86 ? -9.054 4.046 6.352 1.00 96.94 86 LEU A O 1
ATOM 719 N N . GLY A 1 87 ? -8.785 5.557 4.711 1.00 96.75 87 GLY A N 1
ATOM 720 C CA . GLY A 1 87 ? -8.833 6.741 5.568 1.00 96.75 87 GLY A CA 1
ATOM 721 C C . GLY A 1 87 ? -10.151 6.871 6.323 1.00 96.75 87 GLY A C 1
ATOM 722 O O . GLY A 1 87 ? -10.136 7.167 7.511 1.00 96.75 87 GLY A O 1
ATOM 723 N N . GLN A 1 88 ? -11.274 6.557 5.672 1.00 96.12 88 GLN A N 1
ATOM 724 C CA . GLN A 1 88 ? -12.593 6.545 6.317 1.00 96.12 88 GLN A CA 1
ATOM 725 C C . GLN A 1 88 ? -12.650 5.541 7.479 1.00 96.12 88 GLN A C 1
ATOM 727 O O . GLN A 1 88 ? -13.131 5.874 8.558 1.00 96.12 88 GLN A O 1
ATOM 732 N N . GLU A 1 89 ? -12.102 4.337 7.296 1.00 95.62 89 GLU A N 1
ATOM 733 C CA . GLU A 1 89 ? -12.040 3.328 8.364 1.00 95.62 89 GLU A CA 1
ATOM 734 C C . GLU A 1 89 ? -11.087 3.740 9.500 1.00 95.62 89 GLU A C 1
ATOM 736 O O . GLU A 1 89 ? -11.364 3.512 10.679 1.00 95.62 89 GLU A O 1
ATOM 741 N N . ILE A 1 90 ? -9.968 4.386 9.161 1.00 93.81 90 ILE A N 1
ATOM 742 C CA . ILE A 1 90 ? -8.999 4.909 10.133 1.00 93.81 90 ILE A CA 1
ATOM 743 C C . ILE A 1 90 ? -9.614 6.016 10.990 1.00 93.81 90 ILE A C 1
ATOM 745 O O . ILE A 1 90 ? -9.422 6.011 12.204 1.00 93.81 90 ILE A O 1
ATOM 749 N N . GLU A 1 91 ? -10.382 6.929 10.394 1.00 91.62 91 GLU A N 1
ATOM 750 C CA . GLU A 1 91 ? -11.107 7.974 11.124 1.00 91.62 91 GLU A CA 1
ATOM 751 C C . GLU A 1 91 ? -12.103 7.368 12.120 1.00 91.62 91 GLU A C 1
ATOM 753 O O . GLU A 1 91 ? -12.141 7.776 13.283 1.00 91.62 91 GLU A O 1
ATOM 758 N N . VAL A 1 92 ? -12.855 6.343 11.701 1.00 89.50 92 VAL A N 1
ATOM 759 C CA . VAL A 1 92 ? -13.785 5.616 12.579 1.00 89.50 92 VAL A CA 1
ATOM 760 C C . VAL A 1 92 ? -13.046 4.997 13.769 1.00 89.50 92 VAL A C 1
ATOM 762 O O . VAL A 1 92 ? -13.489 5.149 14.908 1.00 89.50 92 VAL A O 1
ATOM 765 N N . ILE A 1 93 ? -11.899 4.351 13.542 1.00 86.81 93 ILE A N 1
ATOM 766 C CA . ILE A 1 93 ? -1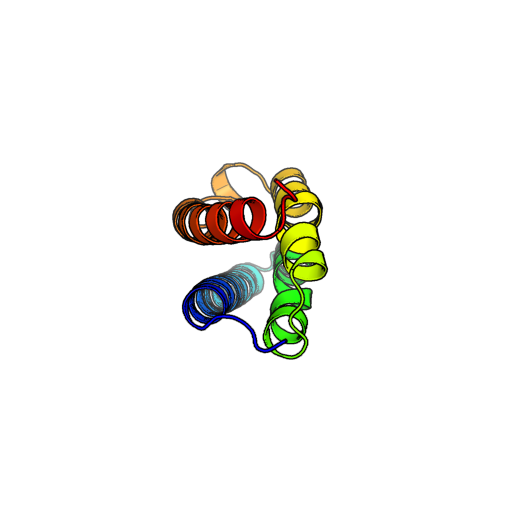1.087 3.779 14.627 1.00 86.81 93 ILE A CA 1
ATOM 767 C C . ILE A 1 93 ? -10.535 4.874 15.543 1.00 86.81 93 ILE A C 1
ATOM 769 O O . ILE A 1 93 ? -10.644 4.748 16.761 1.00 86.81 93 ILE A O 1
ATOM 773 N N . GLY A 1 94 ? -9.976 5.949 14.981 1.00 79.94 94 GLY A N 1
ATOM 774 C CA . GLY A 1 94 ? -9.384 7.051 15.743 1.00 79.94 94 GLY A CA 1
ATOM 775 C C . GLY A 1 94 ? -10.379 7.696 16.711 1.00 79.94 94 GLY A C 1
ATOM 776 O O . GLY A 1 94 ? -10.054 7.941 17.877 1.00 79.94 94 GLY A O 1
ATOM 777 N N . VAL A 1 95 ? -11.626 7.881 16.269 1.00 73.94 95 VAL A N 1
ATOM 778 C CA . VAL A 1 95 ? -12.727 8.373 17.114 1.00 73.94 95 VAL A CA 1
ATOM 779 C C . VAL A 1 95 ? -13.044 7.409 18.263 1.00 73.94 95 VAL A C 1
ATOM 781 O O . VAL A 1 95 ? -13.327 7.859 19.371 1.00 73.94 95 VAL A O 1
ATOM 784 N N . LEU A 1 96 ? -12.971 6.094 18.039 1.00 66.25 96 LEU A N 1
ATOM 785 C CA . LEU A 1 96 ? -13.237 5.077 19.066 1.00 66.25 96 LEU A CA 1
ATOM 786 C C . LEU A 1 96 ? -12.096 4.928 20.085 1.00 66.25 96 LEU A C 1
ATOM 788 O O . LEU A 1 96 ? -12.341 4.493 21.210 1.00 66.25 96 LEU A O 1
ATOM 792 N N . THR A 1 97 ? -10.863 5.280 19.713 1.00 65.50 97 THR A N 1
ATOM 793 C CA . THR A 1 97 ? -9.672 5.145 20.571 1.00 65.50 97 THR A CA 1
ATOM 794 C C . THR A 1 97 ? -9.320 6.403 21.367 1.00 65.50 97 THR A C 1
ATOM 796 O O . THR A 1 97 ? -8.442 6.346 22.226 1.00 65.50 97 THR A O 1
ATOM 799 N N . THR A 1 98 ? -9.985 7.534 21.115 1.00 54.97 98 THR A N 1
ATOM 800 C CA . THR A 1 98 ? -9.736 8.782 21.853 1.00 54.97 98 THR A CA 1
ATOM 801 C C . THR A 1 98 ? -10.543 8.780 23.163 1.00 54.97 98 THR A C 1
ATOM 803 O O . THR A 1 98 ? -11.771 8.672 23.104 1.00 54.97 98 THR A O 1
ATOM 806 N N . PRO A 1 99 ? -9.912 8.881 24.352 1.00 49.78 99 PRO A N 1
ATOM 807 C CA . PRO A 1 99 ? -10.652 8.936 25.609 1.00 49.78 99 PRO A CA 1
ATOM 808 C C . PRO A 1 99 ? -11.485 10.225 25.668 1.00 49.78 99 PRO A C 1
ATOM 810 O O . PRO A 1 99 ? -10.966 11.308 25.399 1.00 49.78 99 PRO A O 1
ATOM 813 N N . ARG A 1 100 ? -12.779 10.084 25.981 1.00 47.53 100 ARG A N 1
ATOM 814 C CA . ARG A 1 100 ? -13.674 11.208 26.298 1.00 47.53 100 ARG A CA 1
ATOM 815 C C . ARG A 1 100 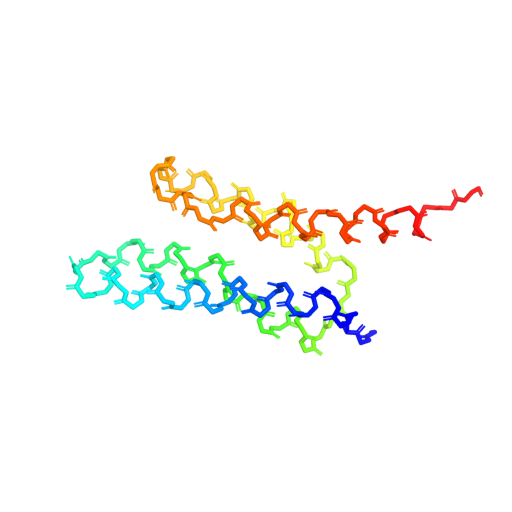? -13.338 11.822 27.649 1.00 47.53 100 ARG A C 1
ATOM 817 O O . ARG A 1 100 ? -13.000 11.041 28.566 1.00 47.53 100 ARG A O 1
#

Radius of gyration: 14.14 Å; Cα contacts (8 Å, |Δi|>4): 71; chains: 1; bounding box: 28×23×45 Å

Sequence (100 aa):
MHCPAEIATILLCILQTGLMRIRTLAWQGRAELCAIESDHIHNIPNLIMNYSPEKLFYYWDIERPEYIRQVSTEHSDGWDALWRRLGQEIEVIGVLTTPR

Foldseek 3Di:
DADDPLLLVLLVVLLVVLVVVLVVCVVVVNVVVNVLSCQLNVCSVVCRVVPDLVVLVCSLVPSVVVSVVVDDPVVCPPCVVSNVSSVVVNVVVVVVPDDD

Solvent-accessible surface area (backbone atoms only — not comparable to full-atom values): 5663 Å² total; per-residue (Å²): 102,81,49,55,68,70,58,43,53,48,51,49,52,51,42,54,50,35,54,54,47,31,55,52,31,52,78,68,68,36,59,70,60,28,50,54,40,42,67,60,38,66,59,49,65,53,44,47,76,65,18,49,70,68,59,53,48,43,43,62,72,48,46,49,55,49,42,60,70,76,42,55,74,84,67,53,64,83,45,61,70,55,51,53,56,48,49,56,55,49,52,56,50,52,64,72,70,52,87,129

Secondary structure (DSSP, 8-state):
-PPPHHHHHHHHHHHHHHHHHHHHHHHTT-HHHHHHHHHHHTTHHHHHHT--HHHHHHIIIIIHHHHHHHS-HHHHTT-HHHHHHHHHHHHHHHHHHS--

Nearest PDB structures (foldseek):
  8ube-assembly1_B  TM=4.106E-01  e=2.690E+00  Bordetella phage BPP-1

Mean predicted aligned error: 3.88 Å

pLDDT: mean 91.9, std 10.49, range [47.53, 98.31]